Protein AF-A0A7U4DUP3-F1 (afdb_monomer_lite)

Structure (mmCIF, N/CA/C/O backbone):
data_AF-A0A7U4DUP3-F1
#
_entry.id   AF-A0A7U4DUP3-F1
#
loop_
_atom_site.group_PDB
_atom_site.id
_atom_site.type_symbol
_atom_site.label_atom_id
_atom_site.label_alt_id
_atom_site.label_comp_id
_atom_site.label_asym_id
_atom_site.label_entity_id
_atom_site.label_seq_id
_atom_site.pdbx_PDB_ins_code
_atom_site.Cartn_x
_atom_site.Cartn_y
_atom_site.Cartn_z
_atom_site.occupancy
_atom_site.B_iso_or_equiv
_atom_site.auth_seq_id
_atom_site.auth_comp_id
_atom_site.auth_asym_id
_atom_site.auth_atom_id
_atom_site.pdbx_PDB_model_num
ATOM 1 N N . MET A 1 1 ? -18.311 -4.491 26.779 1.00 57.72 1 MET A N 1
ATOM 2 C CA . MET A 1 1 ? -19.191 -4.139 25.646 1.00 57.72 1 MET A CA 1
ATOM 3 C C . MET A 1 1 ? -18.479 -4.620 24.394 1.00 57.72 1 MET A C 1
ATOM 5 O O . MET A 1 1 ? -17.312 -4.282 24.246 1.00 57.72 1 MET A O 1
ATOM 9 N N . GLU A 1 2 ? -19.098 -5.481 23.585 1.00 61.22 2 GLU A N 1
ATOM 10 C CA . GLU A 1 2 ? -18.486 -5.934 22.326 1.00 61.22 2 GLU A CA 1
ATOM 11 C C . GLU A 1 2 ? -18.521 -4.810 21.289 1.00 61.22 2 GLU A C 1
ATOM 13 O O . GLU A 1 2 ? -19.495 -4.057 21.224 1.00 61.22 2 GLU A O 1
ATOM 18 N N . LEU A 1 3 ? -17.460 -4.689 20.489 1.00 71.81 3 LEU A N 1
ATOM 19 C CA . LEU A 1 3 ? -17.416 -3.723 19.398 1.00 71.81 3 LEU A CA 1
ATOM 20 C C . LEU A 1 3 ? -18.363 -4.193 18.276 1.00 71.81 3 LEU A C 1
ATOM 22 O O . LEU A 1 3 ? -18.190 -5.298 17.760 1.00 71.81 3 LEU A O 1
ATOM 26 N N . PRO A 1 4 ? -19.359 -3.381 17.883 1.00 70.94 4 PRO A N 1
ATOM 27 C CA . PRO A 1 4 ? -20.499 -3.847 17.087 1.00 70.94 4 PRO A CA 1
ATOM 28 C C . PRO A 1 4 ? -20.186 -4.204 15.624 1.00 70.94 4 PRO A C 1
ATOM 30 O O . PRO A 1 4 ? -21.041 -4.779 14.956 1.00 70.94 4 PRO A O 1
ATOM 33 N N . PHE A 1 5 ? -18.987 -3.897 15.120 1.00 81.75 5 PHE A N 1
ATOM 34 C CA . PHE A 1 5 ? -18.648 -4.002 13.692 1.00 81.75 5 PHE A CA 1
ATOM 35 C C . PHE A 1 5 ? -17.422 -4.876 13.406 1.00 81.75 5 PHE A C 1
ATOM 37 O O . PHE A 1 5 ? -16.810 -4.758 12.346 1.00 81.75 5 PHE A O 1
ATOM 44 N N . LEU A 1 6 ? -17.038 -5.742 14.348 1.00 82.00 6 LEU A N 1
ATOM 45 C CA . LEU A 1 6 ? -15.942 -6.679 14.116 1.00 82.00 6 LEU A CA 1
ATOM 46 C C . LEU A 1 6 ? -16.339 -7.701 13.050 1.00 82.00 6 LEU A C 1
ATOM 48 O O . LEU A 1 6 ? -17.415 -8.299 13.115 1.00 82.00 6 LEU A O 1
ATOM 52 N N . TYR A 1 7 ? -15.445 -7.920 12.090 1.00 82.44 7 TYR A N 1
ATOM 53 C CA . TYR A 1 7 ? -15.555 -9.039 11.168 1.00 82.44 7 TYR A CA 1
ATOM 54 C C . TYR A 1 7 ? -15.470 -10.350 11.960 1.00 82.44 7 TYR A C 1
ATOM 56 O O . TYR A 1 7 ? -14.550 -10.540 12.752 1.00 82.44 7 TYR A O 1
ATOM 64 N N . LYS A 1 8 ? -16.463 -11.227 11.776 1.00 85.00 8 LYS A N 1
ATOM 65 C CA . LYS A 1 8 ? -16.600 -12.507 12.497 1.00 85.00 8 LYS A CA 1
ATOM 66 C C . LYS A 1 8 ? -16.316 -13.729 11.617 1.00 85.00 8 LYS A C 1
ATOM 68 O O . LYS A 1 8 ? -16.641 -14.839 12.019 1.00 85.00 8 LYS A O 1
ATOM 73 N N . GLY A 1 9 ? -15.822 -13.519 10.398 1.00 81.50 9 GLY A N 1
ATOM 74 C CA . GLY A 1 9 ? -15.479 -14.610 9.491 1.00 81.50 9 GLY A CA 1
ATOM 75 C C . GLY A 1 9 ? -14.076 -15.148 9.760 1.00 81.50 9 GLY A C 1
ATOM 76 O O . GLY A 1 9 ? -13.215 -14.423 10.253 1.00 81.50 9 GLY A O 1
ATOM 77 N N . ASP A 1 10 ? -13.850 -16.401 9.375 1.00 83.56 10 ASP A N 1
ATOM 78 C CA . ASP A 1 10 ? -12.552 -17.079 9.512 1.00 83.56 10 ASP A CA 1
ATOM 79 C C . ASP A 1 10 ? -11.683 -16.958 8.243 1.00 83.56 10 ASP A C 1
ATOM 81 O O . ASP A 1 10 ? -10.557 -17.450 8.192 1.00 83.56 10 ASP A O 1
ATOM 85 N N . GLU A 1 11 ? -12.207 -16.309 7.199 1.00 83.56 11 GLU A N 1
ATOM 86 C CA . GLU A 1 11 ? -11.531 -16.121 5.914 1.00 83.56 11 GLU A CA 1
ATOM 87 C C . GLU A 1 11 ? -10.889 -14.738 5.799 1.00 83.56 11 GLU A C 1
ATOM 89 O O . GLU A 1 11 ? -11.448 -13.732 6.248 1.00 83.56 11 GLU A O 1
ATOM 94 N N . ASN A 1 12 ? -9.748 -14.677 5.108 1.00 83.50 12 ASN A N 1
ATOM 95 C CA . ASN A 1 12 ? -9.104 -13.418 4.756 1.00 83.50 12 ASN A CA 1
ATOM 96 C C . ASN A 1 12 ? -9.980 -12.608 3.795 1.00 83.50 12 ASN A C 1
ATOM 98 O O . ASN A 1 12 ? -10.405 -13.098 2.747 1.00 83.50 12 ASN A O 1
ATOM 102 N N . VAL A 1 13 ? -10.173 -11.328 4.106 1.00 86.50 13 VAL A N 1
ATOM 103 C CA . VAL A 1 13 ? -10.834 -10.392 3.195 1.00 86.50 13 VAL A CA 1
ATOM 104 C C . VAL A 1 13 ? -9.871 -10.037 2.064 1.00 86.50 13 VAL A C 1
ATOM 106 O O . VAL A 1 13 ? -8.761 -9.564 2.301 1.00 86.50 13 VAL A O 1
ATOM 109 N N . SER A 1 14 ? -10.295 -10.264 0.822 1.00 88.38 14 SER A N 1
ATOM 110 C CA . SER A 1 14 ? -9.534 -9.865 -0.363 1.00 88.38 14 SER A CA 1
ATOM 111 C C . SER A 1 14 ? -9.989 -8.493 -0.846 1.00 88.38 14 SER A C 1
ATOM 113 O O . SER A 1 14 ? -11.164 -8.307 -1.152 1.00 88.38 14 SER A O 1
ATOM 115 N N . TRP A 1 15 ? -9.052 -7.553 -0.957 1.00 90.94 15 TRP A N 1
ATOM 116 C CA . TRP A 1 15 ? -9.296 -6.223 -1.516 1.00 90.94 15 TRP A CA 1
ATOM 117 C C . TRP A 1 15 ? -8.485 -5.988 -2.785 1.00 90.94 15 TRP A C 1
ATOM 119 O O . TRP A 1 15 ? -7.322 -6.377 -2.902 1.00 90.94 15 TRP A O 1
ATOM 129 N N . SER A 1 16 ? -9.098 -5.291 -3.732 1.00 92.31 16 SER A N 1
ATOM 130 C CA . SER A 1 16 ? -8.415 -4.710 -4.881 1.00 92.31 16 SER A CA 1
ATOM 131 C C . SER A 1 16 ? -7.522 -3.536 -4.460 1.00 92.31 16 SER A C 1
ATOM 133 O O . SER A 1 16 ? -7.750 -2.879 -3.445 1.00 92.31 16 SER A O 1
ATOM 135 N N . LEU A 1 17 ? -6.535 -3.188 -5.297 1.00 91.06 17 LEU A N 1
ATOM 136 C CA . LEU A 1 17 ? -5.687 -2.005 -5.069 1.00 91.06 17 LEU A CA 1
ATOM 137 C C . LEU A 1 17 ? -6.500 -0.703 -4.961 1.00 91.06 17 LEU A C 1
ATOM 139 O O . LEU A 1 17 ? -6.088 0.221 -4.262 1.00 91.06 17 LEU A O 1
ATOM 143 N N . LYS A 1 18 ? -7.653 -0.626 -5.641 1.00 94.50 18 LYS A N 1
ATOM 144 C CA . LYS A 1 18 ? -8.559 0.522 -5.545 1.00 94.50 18 LYS A CA 1
ATOM 145 C C . LYS A 1 18 ? -9.191 0.603 -4.157 1.00 94.50 18 LYS A C 1
ATOM 147 O O . LYS A 1 18 ? -9.165 1.670 -3.563 1.00 94.50 18 LYS A O 1
ATOM 152 N N . GLU A 1 19 ? -9.713 -0.504 -3.637 1.00 94.31 19 GLU A N 1
ATOM 153 C CA . GLU A 1 19 ? -10.326 -0.547 -2.301 1.00 94.31 19 GLU A CA 1
ATOM 154 C C . GLU A 1 19 ? -9.306 -0.232 -1.205 1.00 94.31 19 GLU A C 1
ATOM 156 O O . GLU A 1 19 ? -9.596 0.567 -0.319 1.00 94.31 19 GLU A O 1
ATOM 161 N N . VAL A 1 20 ? -8.081 -0.760 -1.318 1.00 93.62 20 VAL A N 1
ATOM 162 C CA . VAL A 1 20 ? -6.979 -0.395 -0.412 1.00 93.62 20 VAL A CA 1
ATOM 163 C C . VAL A 1 20 ? -6.690 1.108 -0.487 1.00 93.62 20 VAL A C 1
ATOM 165 O O . VAL A 1 20 ? -6.565 1.765 0.544 1.00 93.62 20 VAL A O 1
ATOM 168 N N . SER A 1 21 ? -6.620 1.682 -1.694 1.00 94.75 21 SER A N 1
ATOM 169 C CA . SER A 1 21 ? -6.407 3.126 -1.857 1.00 94.75 21 SER A CA 1
ATOM 170 C C . SER A 1 21 ? -7.549 3.961 -1.277 1.00 94.75 21 SER A C 1
ATOM 172 O O . SER A 1 21 ? -7.283 5.012 -0.696 1.00 94.75 21 SER A O 1
ATOM 174 N N . ASP A 1 22 ? -8.796 3.535 -1.460 1.00 96.69 22 ASP A N 1
ATOM 175 C CA . ASP A 1 22 ? -9.973 4.253 -0.974 1.00 96.69 22 ASP A CA 1
ATOM 176 C C . ASP A 1 22 ? -10.061 4.194 0.558 1.00 96.69 22 ASP A C 1
ATOM 178 O O . ASP A 1 22 ? -10.400 5.199 1.186 1.00 96.69 22 ASP A O 1
ATOM 182 N N . LEU A 1 23 ? -9.665 3.072 1.173 1.00 94.94 23 LEU A N 1
ATOM 183 C CA . LEU A 1 23 ? -9.528 2.962 2.625 1.00 94.94 23 LEU A CA 1
ATOM 184 C C . LEU A 1 23 ? -8.494 3.954 3.166 1.00 94.94 23 LEU A C 1
ATOM 186 O O . LEU A 1 23 ? -8.811 4.717 4.075 1.00 94.94 23 LEU A O 1
ATOM 190 N N . VAL A 1 24 ? -7.278 3.972 2.606 1.00 95.25 24 VAL A N 1
ATOM 191 C CA . VAL A 1 24 ? -6.213 4.882 3.068 1.00 95.25 24 VAL A CA 1
ATOM 192 C C . VAL A 1 24 ? -6.672 6.336 2.972 1.00 95.25 24 VAL A C 1
ATOM 194 O O . VAL A 1 24 ? -6.569 7.067 3.950 1.00 95.25 24 VAL A O 1
ATOM 197 N N . LYS A 1 25 ? -7.277 6.733 1.845 1.00 96.56 25 LYS A N 1
ATOM 198 C CA . LYS A 1 25 ? -7.839 8.084 1.679 1.00 96.56 25 LYS A CA 1
ATOM 199 C C . LYS A 1 25 ? -8.921 8.397 2.704 1.00 96.56 25 LYS A C 1
ATOM 201 O O . LYS A 1 25 ? -8.984 9.519 3.191 1.00 96.56 25 LYS A O 1
ATOM 206 N N . THR A 1 26 ? -9.777 7.426 3.017 1.00 96.69 26 THR A N 1
ATOM 207 C CA . THR A 1 26 ? -10.831 7.600 4.023 1.00 96.69 26 THR A CA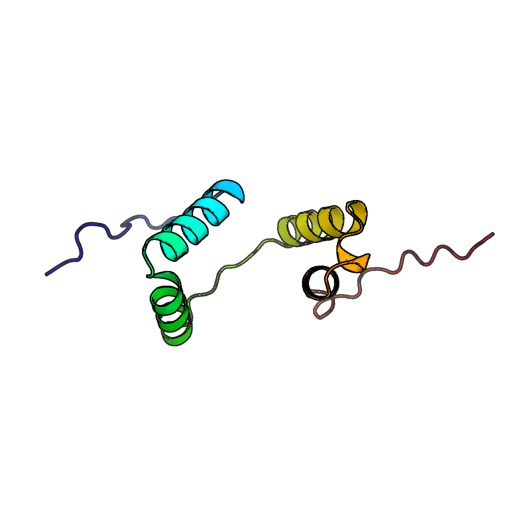 1
ATOM 208 C C . THR A 1 26 ? -10.222 7.872 5.399 1.00 96.69 26 THR A C 1
ATOM 210 O O . THR A 1 26 ? -10.647 8.809 6.067 1.00 96.69 26 THR A O 1
ATOM 213 N N . LEU A 1 27 ? -9.185 7.120 5.784 1.00 96.62 27 LEU A N 1
ATOM 214 C CA . LEU A 1 27 ? -8.466 7.309 7.050 1.00 96.62 27 LEU A CA 1
ATOM 215 C C . LEU A 1 27 ? -7.696 8.637 7.105 1.00 96.62 27 LEU A C 1
ATOM 217 O O . LEU A 1 27 ? -7.633 9.274 8.155 1.00 96.62 27 LEU A O 1
ATOM 221 N N . GLU A 1 28 ? -7.113 9.072 5.987 1.00 96.38 28 GLU A N 1
ATOM 222 C CA . GLU A 1 28 ? -6.487 10.396 5.881 1.00 96.38 28 GLU A CA 1
ATOM 223 C C . GLU A 1 28 ? -7.520 11.511 6.068 1.00 96.38 28 GLU A C 1
ATOM 225 O O . GLU A 1 28 ? -7.291 12.452 6.825 1.00 96.38 28 GLU A O 1
ATOM 230 N N . GLN A 1 29 ? -8.673 11.399 5.403 1.00 96.56 29 GLN A N 1
ATOM 231 C CA . GLN A 1 29 ? -9.743 12.398 5.451 1.00 96.56 29 GLN A CA 1
ATOM 232 C C . GLN A 1 29 ? -10.434 12.475 6.813 1.00 96.56 29 GLN A C 1
ATOM 234 O O . GLN A 1 29 ? -10.885 13.555 7.194 1.00 96.56 29 GLN A O 1
ATOM 239 N N . SER A 1 30 ? -10.520 11.362 7.546 1.00 96.44 30 SER A N 1
ATOM 240 C CA . SER A 1 30 ? -11.064 11.346 8.906 1.00 96.44 30 SER A CA 1
ATOM 241 C C . SER A 1 30 ? -10.055 11.800 9.966 1.00 96.44 30 SER A C 1
ATOM 243 O O . SER A 1 30 ? -10.452 12.098 11.089 1.00 96.44 30 SER A O 1
ATOM 245 N N . GLY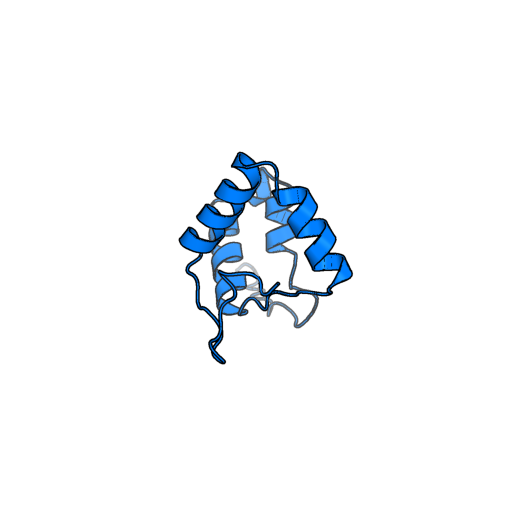 A 1 31 ? -8.766 11.903 9.614 1.00 96.12 31 GLY A N 1
ATOM 246 C CA . GLY A 1 31 ? -7.687 12.240 10.546 1.00 96.12 31 GLY A CA 1
ATOM 247 C C . GLY A 1 31 ? -7.228 11.066 11.418 1.00 96.12 31 GLY A C 1
ATOM 248 O O . GLY A 1 31 ? -6.445 11.273 12.343 1.00 96.12 31 GLY A O 1
ATOM 249 N N . ASP A 1 32 ? -7.674 9.843 11.122 1.00 96.25 32 ASP A N 1
ATOM 250 C CA . ASP A 1 32 ? -7.390 8.648 11.928 1.00 96.25 32 ASP A CA 1
ATOM 251 C C . ASP A 1 32 ? -6.170 7.854 11.442 1.00 96.25 32 ASP A C 1
ATOM 253 O O . ASP A 1 32 ? -5.731 6.929 12.131 1.00 96.25 32 ASP A O 1
ATOM 257 N N . LEU A 1 33 ? -5.608 8.188 10.270 1.00 95.69 33 LEU A N 1
ATOM 258 C CA . LEU A 1 33 ? -4.521 7.413 9.658 1.00 95.69 33 LEU A CA 1
ATOM 259 C C . LEU A 1 33 ? -3.353 7.172 10.629 1.00 95.69 33 LEU A C 1
ATOM 261 O O . LEU A 1 33 ? -2.928 6.032 10.798 1.00 95.69 33 LEU A O 1
ATOM 265 N N . GLU A 1 34 ? -2.863 8.217 11.297 1.00 95.56 34 GLU A N 1
ATOM 266 C CA . GLU A 1 34 ? -1.701 8.110 12.191 1.00 95.56 34 GLU A CA 1
ATOM 267 C C . GLU A 1 34 ? -1.975 7.202 13.401 1.00 95.56 34 GLU A C 1
ATOM 269 O O . GLU A 1 34 ? -1.132 6.390 13.797 1.00 95.56 34 GLU A O 1
ATOM 274 N N . GLY A 1 35 ? -3.187 7.287 13.959 1.00 95.00 35 GLY A N 1
ATOM 275 C CA . GLY A 1 35 ? -3.619 6.433 15.064 1.00 95.00 35 GLY A CA 1
ATOM 276 C C . GLY A 1 35 ? -3.691 4.964 14.650 1.00 95.00 35 GLY A C 1
ATOM 277 O O . GLY A 1 35 ? -3.212 4.091 15.377 1.00 95.00 35 GLY A O 1
ATOM 278 N N . VAL A 1 36 ? -4.213 4.690 13.450 1.00 94.56 36 VAL A N 1
ATOM 279 C CA . VAL A 1 36 ? -4.266 3.334 12.886 1.00 94.56 36 VAL A CA 1
ATOM 280 C C . VAL A 1 36 ? -2.861 2.781 12.640 1.00 94.56 36 VAL A C 1
ATOM 282 O O . VAL A 1 36 ? -2.582 1.643 13.020 1.00 94.56 36 VAL A O 1
ATOM 285 N N . LEU A 1 37 ? -1.953 3.571 12.058 1.00 93.75 37 LEU A N 1
ATOM 286 C CA . LEU A 1 37 ? -0.572 3.146 11.798 1.00 93.75 37 LEU A CA 1
ATOM 287 C C . LEU A 1 37 ? 0.185 2.836 13.098 1.00 93.75 37 LEU A C 1
ATOM 289 O O . LEU A 1 37 ? 0.834 1.788 13.197 1.00 93.75 37 LEU A O 1
ATOM 293 N N . THR A 1 38 ? 0.034 3.684 14.118 1.00 94.94 38 THR A N 1
ATOM 294 C CA . THR A 1 38 ? 0.635 3.471 15.444 1.00 94.94 38 THR A CA 1
ATOM 295 C C . THR A 1 38 ? 0.110 2.186 16.084 1.00 94.94 38 THR A C 1
ATOM 297 O O . THR A 1 38 ? 0.893 1.288 16.405 1.00 94.94 38 THR A O 1
ATOM 300 N N . ALA A 1 39 ? -1.217 2.035 16.170 1.00 93.62 39 ALA A N 1
ATOM 301 C CA . ALA A 1 39 ? -1.847 0.857 16.762 1.00 93.62 39 ALA A CA 1
ATOM 302 C C . ALA A 1 39 ? -1.485 -0.438 16.013 1.00 93.62 39 ALA A C 1
ATOM 304 O O . ALA A 1 39 ? -1.252 -1.474 16.638 1.00 93.62 39 ALA A O 1
ATOM 305 N N . SER A 1 40 ? -1.387 -0.385 14.679 1.00 93.00 40 SER A N 1
ATOM 306 C CA . SER A 1 40 ? -0.998 -1.541 13.863 1.00 93.00 40 SER A CA 1
ATOM 307 C C . SER A 1 40 ? 0.432 -2.008 14.151 1.00 93.00 40 SER A C 1
ATOM 309 O O . SER A 1 40 ? 0.686 -3.212 14.199 1.00 93.00 40 SER A O 1
ATOM 311 N N . THR A 1 41 ? 1.349 -1.075 14.425 1.00 91.50 41 THR A N 1
ATOM 312 C CA . THR A 1 41 ? 2.748 -1.380 14.757 1.00 91.50 41 THR A CA 1
ATOM 313 C C . THR A 1 41 ? 2.858 -2.019 16.138 1.00 91.50 41 THR A C 1
ATOM 315 O O . THR A 1 41 ? 3.529 -3.042 16.296 1.00 91.50 41 THR A O 1
ATOM 318 N N . GLU A 1 42 ? 2.159 -1.465 17.131 1.00 93.75 42 GLU A N 1
ATOM 319 C CA . GLU A 1 42 ? 2.114 -2.005 18.496 1.00 93.75 42 GLU A CA 1
ATOM 320 C C . GLU A 1 42 ? 1.537 -3.426 18.528 1.00 93.75 42 GLU A C 1
ATOM 322 O O . GLU A 1 42 ? 2.066 -4.307 19.210 1.00 93.75 42 GLU A O 1
ATOM 327 N N . GLN A 1 43 ? 0.497 -3.671 17.729 1.00 93.06 43 GLN A N 1
ATOM 328 C CA . GLN A 1 43 ? -0.160 -4.974 17.609 1.00 93.06 43 GLN A CA 1
ATOM 329 C C . GLN A 1 43 ? 0.527 -5.918 16.613 1.00 93.06 43 GLN A C 1
ATOM 331 O O . GLN A 1 43 ? 0.097 -7.061 16.460 1.00 93.06 43 GLN A O 1
ATOM 336 N N . ARG A 1 44 ? 1.610 -5.475 15.955 1.00 92.62 44 ARG A N 1
ATOM 337 C CA . ARG A 1 44 ? 2.359 -6.233 14.935 1.00 92.62 44 ARG A CA 1
ATOM 338 C C . ARG A 1 44 ? 1.473 -6.757 13.800 1.00 92.62 44 ARG A C 1
ATOM 340 O O . ARG A 1 44 ? 1.699 -7.848 13.276 1.00 92.62 44 ARG A O 1
ATOM 347 N N . ILE A 1 45 ? 0.473 -5.973 13.414 1.00 89.94 45 ILE A N 1
ATOM 348 C CA . ILE A 1 45 ? -0.373 -6.271 12.261 1.00 89.94 45 ILE A CA 1
ATOM 349 C C . ILE A 1 45 ? 0.479 -6.080 11.006 1.00 89.94 45 ILE A C 1
ATOM 351 O O . ILE A 1 45 ? 1.068 -5.022 10.791 1.00 89.94 45 ILE A O 1
ATOM 355 N N . THR A 1 46 ? 0.559 -7.117 10.175 1.00 87.06 46 THR A N 1
ATOM 356 C CA . THR A 1 46 ? 1.300 -7.089 8.909 1.00 87.06 46 THR A CA 1
ATOM 357 C C . THR A 1 46 ? 0.381 -7.487 7.764 1.00 87.06 46 THR A C 1
ATOM 359 O O . THR A 1 46 ? -0.539 -8.282 7.944 1.00 87.06 46 THR A O 1
ATOM 362 N N . ILE A 1 47 ? 0.617 -6.903 6.590 1.00 86.56 47 ILE A N 1
ATOM 363 C CA . ILE A 1 47 ? -0.096 -7.243 5.359 1.00 86.56 47 ILE A CA 1
ATOM 364 C C . ILE A 1 47 ? 0.881 -7.990 4.461 1.00 86.56 47 ILE A C 1
ATOM 366 O O . ILE A 1 47 ? 1.929 -7.456 4.090 1.00 86.56 47 ILE A O 1
ATOM 370 N N . GLU A 1 48 ? 0.533 -9.218 4.095 1.00 86.62 48 GLU A N 1
ATOM 371 C CA . GLU A 1 48 ? 1.284 -9.975 3.103 1.00 86.62 48 GLU A CA 1
ATOM 372 C C . GLU A 1 48 ? 0.863 -9.536 1.700 1.00 86.62 48 GLU A C 1
ATOM 374 O O . GLU A 1 48 ? -0.294 -9.665 1.303 1.00 86.62 48 GLU A O 1
ATOM 379 N N . ILE A 1 49 ? 1.815 -8.999 0.938 1.00 86.25 49 ILE A N 1
ATOM 380 C CA . ILE A 1 49 ? 1.592 -8.606 -0.454 1.00 86.25 49 ILE A CA 1
ATOM 381 C C . ILE A 1 49 ? 2.194 -9.688 -1.358 1.00 86.25 49 ILE A C 1
ATOM 383 O O . ILE A 1 49 ? 3.408 -9.913 -1.290 1.00 86.25 49 ILE A O 1
ATOM 387 N N . PRO A 1 50 ? 1.399 -10.330 -2.236 1.00 88.62 50 PRO A N 1
ATOM 388 C CA . PRO A 1 50 ? 1.913 -11.325 -3.169 1.00 88.62 50 PRO A CA 1
ATOM 389 C C . PRO A 1 50 ? 3.024 -10.762 -4.076 1.00 88.62 50 PRO A C 1
ATOM 391 O O . PRO A 1 50 ? 2.930 -9.606 -4.517 1.00 88.62 50 PRO A O 1
ATOM 394 N N . PRO A 1 51 ? 4.063 -11.552 -4.414 1.00 88.94 51 PRO A N 1
ATOM 395 C CA . PRO A 1 51 ? 5.143 -11.116 -5.302 1.00 88.94 51 PRO A CA 1
ATOM 396 C C . PRO A 1 51 ? 4.659 -10.588 -6.659 1.00 88.94 51 PRO A C 1
ATOM 398 O O . PRO A 1 51 ? 5.253 -9.660 -7.212 1.00 88.94 51 PRO A O 1
ATOM 401 N N . GLU A 1 52 ? 3.574 -11.142 -7.196 1.00 90.50 52 GLU A N 1
ATOM 402 C CA . GLU A 1 52 ? 2.958 -10.733 -8.461 1.00 90.50 52 GLU A CA 1
ATOM 403 C C . GLU A 1 52 ? 2.484 -9.278 -8.396 1.00 90.50 52 GLU A C 1
ATOM 405 O O . GLU A 1 52 ? 2.748 -8.496 -9.313 1.00 90.50 52 GLU A O 1
ATOM 410 N N . THR A 1 53 ? 1.862 -8.888 -7.281 1.00 90.94 53 THR A N 1
ATOM 411 C CA . THR A 1 53 ? 1.401 -7.516 -7.031 1.00 90.94 53 THR A CA 1
ATOM 412 C C . THR A 1 53 ? 2.580 -6.554 -6.916 1.00 90.94 53 THR A C 1
ATOM 414 O O . THR A 1 53 ? 2.570 -5.483 -7.527 1.00 90.94 53 THR A O 1
ATOM 417 N N . VAL A 1 54 ? 3.640 -6.950 -6.202 1.00 89.94 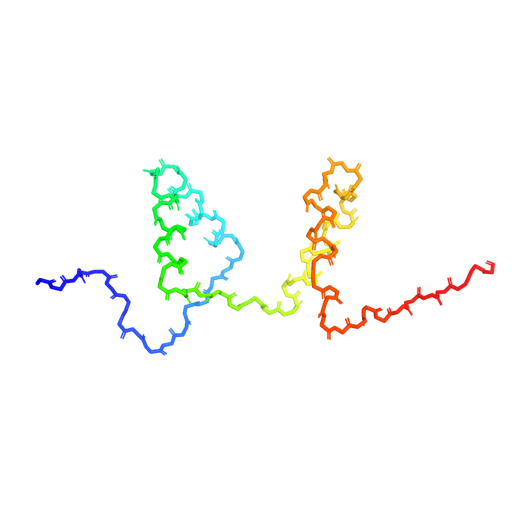54 VAL A N 1
ATOM 418 C CA . VAL A 1 54 ? 4.876 -6.154 -6.110 1.00 89.94 54 VAL A CA 1
ATOM 419 C C . VAL A 1 54 ? 5.475 -5.936 -7.503 1.00 89.94 54 VAL A C 1
ATOM 421 O O . VAL A 1 54 ? 5.767 -4.804 -7.891 1.00 89.94 54 VAL A O 1
ATOM 424 N N . ASN A 1 55 ? 5.609 -7.000 -8.296 1.00 91.12 55 ASN A N 1
ATOM 425 C CA . ASN A 1 55 ? 6.170 -6.929 -9.646 1.00 91.12 55 ASN A CA 1
ATOM 426 C C . ASN A 1 55 ? 5.315 -6.084 -10.597 1.00 91.12 55 ASN A C 1
ATOM 428 O O . ASN A 1 55 ? 5.868 -5.335 -11.411 1.00 91.12 55 ASN A O 1
ATOM 432 N N . PHE A 1 56 ? 3.988 -6.154 -10.475 1.00 93.38 56 PHE A N 1
ATOM 433 C CA . PHE A 1 56 ? 3.066 -5.301 -11.218 1.00 93.38 56 PHE A CA 1
ATOM 434 C C . PHE A 1 56 ? 3.329 -3.813 -10.935 1.00 93.38 56 PHE A C 1
ATOM 436 O O . PHE A 1 56 ? 3.559 -3.044 -11.875 1.00 93.38 56 PHE A O 1
ATOM 443 N N . ILE A 1 57 ? 3.388 -3.417 -9.656 1.00 92.69 57 ILE A N 1
ATOM 444 C CA . ILE A 1 57 ? 3.626 -2.023 -9.239 1.00 92.69 57 ILE A CA 1
ATOM 445 C C . ILE A 1 57 ? 4.982 -1.530 -9.750 1.00 92.69 57 ILE A C 1
ATOM 447 O O . ILE A 1 57 ? 5.068 -0.477 -10.386 1.00 92.69 57 ILE A O 1
ATOM 451 N N . LYS A 1 58 ? 6.045 -2.312 -9.543 1.00 91.81 58 LYS A N 1
ATOM 452 C CA . LYS A 1 58 ? 7.394 -1.954 -10.004 1.00 91.81 58 LYS A CA 1
ATOM 453 C C . LYS A 1 58 ? 7.461 -1.761 -11.511 1.00 91.81 58 LYS A C 1
ATOM 455 O O . LYS A 1 58 ? 8.016 -0.770 -11.986 1.00 91.81 58 LYS A O 1
ATOM 460 N N . THR A 1 59 ? 6.875 -2.690 -12.265 1.00 93.44 59 THR A N 1
ATOM 461 C CA . THR A 1 59 ? 6.842 -2.629 -13.731 1.00 93.44 59 THR A CA 1
ATOM 462 C C . THR A 1 59 ? 6.104 -1.382 -14.199 1.00 93.44 59 THR A C 1
ATOM 464 O O . THR A 1 59 ? 6.572 -0.693 -15.109 1.00 93.44 59 THR A O 1
ATOM 467 N N . HIS A 1 60 ? 4.980 -1.054 -13.559 1.00 93.94 60 HIS A N 1
ATOM 468 C CA . HIS A 1 60 ? 4.225 0.156 -13.855 1.00 93.94 60 HIS A CA 1
ATOM 469 C C . HIS A 1 60 ? 5.058 1.425 -13.601 1.00 93.94 60 HIS A C 1
ATOM 471 O O . HIS A 1 60 ? 5.212 2.245 -14.508 1.00 93.94 60 HIS A O 1
ATOM 477 N N . LEU A 1 61 ? 5.670 1.558 -12.417 1.00 92.19 61 LEU A N 1
ATOM 478 C CA . LEU A 1 61 ? 6.511 2.709 -12.058 1.00 92.19 61 LEU A CA 1
ATOM 479 C C . LEU A 1 61 ? 7.728 2.860 -12.982 1.00 92.19 61 LEU A C 1
ATOM 481 O O . LEU A 1 61 ? 8.090 3.977 -13.371 1.00 92.19 61 LEU A O 1
ATOM 485 N N . PHE A 1 62 ? 8.348 1.744 -13.370 1.00 91.94 62 PHE A N 1
ATOM 486 C CA . PHE A 1 62 ? 9.465 1.746 -14.308 1.00 91.94 62 PHE A CA 1
ATOM 487 C C . PHE A 1 62 ? 9.035 2.241 -15.694 1.00 91.94 62 PHE A C 1
ATOM 489 O O . PHE A 1 62 ? 9.640 3.176 -16.225 1.00 91.94 62 PHE A O 1
ATOM 496 N N . ARG A 1 63 ? 7.950 1.682 -16.250 1.00 94.31 63 ARG A N 1
ATOM 497 C CA . ARG A 1 63 ? 7.398 2.074 -17.562 1.00 94.31 63 ARG A CA 1
ATOM 498 C C . ARG A 1 63 ? 6.950 3.533 -17.591 1.00 94.31 63 ARG A C 1
ATOM 500 O O . ARG A 1 63 ? 7.207 4.230 -18.568 1.00 94.31 63 ARG A O 1
ATOM 507 N N . ALA A 1 64 ? 6.368 4.023 -16.498 1.00 94.44 64 ALA A N 1
ATOM 508 C CA . ALA A 1 64 ? 5.984 5.424 -16.335 1.00 94.44 64 ALA A CA 1
ATOM 509 C C . ALA A 1 64 ? 7.183 6.378 -16.138 1.00 94.44 64 ALA A C 1
ATOM 511 O O . ALA A 1 64 ? 6.986 7.589 -15.978 1.00 94.44 64 ALA A O 1
ATOM 512 N N . LYS A 1 65 ? 8.421 5.853 -16.117 1.00 93.00 65 LYS A N 1
ATOM 513 C CA . LYS A 1 65 ? 9.665 6.583 -15.818 1.00 93.00 65 LYS A CA 1
ATOM 514 C C . LYS A 1 65 ? 9.595 7.342 -14.484 1.00 93.00 65 LYS A C 1
ATOM 516 O O . LYS A 1 65 ? 10.229 8.384 -14.335 1.00 93.00 65 LYS A O 1
ATOM 521 N N . ALA A 1 66 ? 8.812 6.847 -13.521 1.00 89.94 66 ALA A N 1
ATOM 522 C CA . ALA A 1 66 ? 8.584 7.520 -12.241 1.00 89.94 66 ALA A CA 1
ATOM 523 C C . ALA A 1 66 ? 9.870 7.614 -11.404 1.00 89.94 66 ALA A C 1
ATOM 525 O O . ALA A 1 66 ? 10.132 8.644 -10.796 1.00 89.94 66 ALA A O 1
ATOM 526 N N . HIS A 1 67 ? 10.730 6.598 -11.489 1.00 87.31 67 HIS A N 1
ATOM 527 C CA . HIS A 1 67 ? 12.054 6.569 -10.856 1.00 87.31 67 HIS A CA 1
ATOM 528 C C . HIS A 1 67 ? 12.998 7.697 -11.282 1.00 87.31 67 HIS A C 1
ATOM 530 O O . HIS A 1 67 ? 13.987 7.942 -10.609 1.00 87.31 67 HIS A O 1
ATOM 536 N N . LYS A 1 68 ? 12.733 8.375 -12.406 1.00 89.19 68 LYS A N 1
ATOM 537 C CA . LYS A 1 68 ? 13.549 9.516 -12.847 1.00 89.19 68 LYS A CA 1
ATOM 538 C C . LYS A 1 68 ? 13.168 10.826 -12.159 1.00 89.19 68 LYS A C 1
ATOM 540 O O . LYS A 1 68 ? 13.866 11.815 -12.336 1.00 89.19 68 LYS A O 1
ATOM 545 N N . ARG A 1 69 ? 12.021 10.857 -11.474 1.00 91.25 69 ARG A N 1
ATOM 546 C CA . ARG A 1 69 ? 11.410 12.078 -10.930 1.00 91.25 69 ARG A CA 1
ATOM 547 C C . ARG A 1 69 ? 10.962 11.963 -9.470 1.00 91.25 69 ARG A C 1
ATOM 549 O O . ARG A 1 69 ? 10.446 12.934 -8.941 1.00 91.25 69 ARG A O 1
ATOM 556 N N . SER A 1 70 ? 11.101 10.793 -8.850 1.00 91.75 70 SER A N 1
ATOM 557 C CA . SER A 1 70 ? 10.742 10.548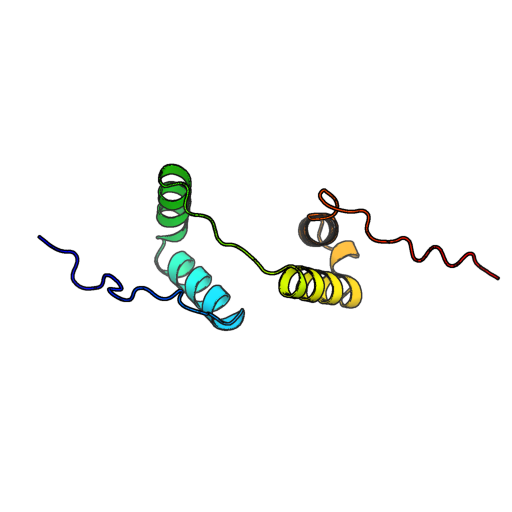 -7.451 1.00 91.75 70 SER A CA 1
ATOM 558 C C . SER A 1 70 ? 11.686 9.502 -6.868 1.00 91.75 70 SER A C 1
ATOM 560 O O . SER A 1 70 ? 11.772 8.376 -7.373 1.00 91.75 70 SER A O 1
ATOM 562 N N . GLU A 1 71 ? 12.384 9.895 -5.805 1.00 89.31 71 GLU A N 1
ATOM 563 C CA . GLU A 1 71 ? 13.261 9.019 -5.025 1.00 89.31 71 GLU A CA 1
ATOM 564 C C . GLU A 1 71 ? 12.454 7.908 -4.346 1.00 89.31 71 GLU A C 1
ATOM 566 O O . GLU A 1 71 ? 12.900 6.766 -4.271 1.00 89.31 71 GLU A O 1
ATOM 571 N N . GLU A 1 72 ? 11.214 8.193 -3.947 1.00 88.88 72 GLU A N 1
ATOM 572 C CA . GLU A 1 72 ? 10.285 7.215 -3.382 1.00 88.88 72 GLU A CA 1
ATOM 573 C C . GLU A 1 72 ? 9.932 6.142 -4.417 1.00 88.88 72 GLU A C 1
ATOM 575 O O . GLU A 1 72 ? 9.993 4.947 -4.131 1.00 88.88 72 GLU A O 1
ATOM 580 N N . ALA A 1 73 ? 9.627 6.542 -5.657 1.00 85.94 73 ALA A N 1
ATOM 581 C CA . ALA A 1 73 ? 9.369 5.599 -6.741 1.00 85.94 73 ALA A CA 1
ATOM 582 C C . ALA A 1 73 ? 10.614 4.765 -7.077 1.00 85.94 73 ALA A C 1
ATOM 584 O O . ALA A 1 73 ? 10.497 3.571 -7.365 1.00 85.94 73 ALA A O 1
ATOM 585 N N . HIS A 1 74 ? 11.805 5.366 -7.025 1.00 88.19 74 HIS A N 1
ATOM 586 C CA . HIS A 1 74 ? 13.064 4.639 -7.176 1.00 88.19 74 HIS A CA 1
ATOM 587 C C . HIS A 1 74 ? 13.259 3.616 -6.041 1.00 88.19 74 HIS A C 1
ATOM 589 O O . HIS A 1 74 ? 13.533 2.443 -6.309 1.00 88.19 74 HIS A O 1
ATOM 595 N N . ALA A 1 75 ? 13.016 4.018 -4.792 1.00 87.38 75 ALA A N 1
ATOM 596 C CA . ALA A 1 75 ? 13.094 3.155 -3.620 1.00 87.38 75 ALA A CA 1
ATOM 597 C C . ALA A 1 75 ? 12.091 1.994 -3.679 1.00 87.38 75 ALA A C 1
ATOM 599 O O . ALA A 1 75 ? 12.466 0.873 -3.355 1.00 87.38 75 ALA A O 1
ATOM 600 N N . VAL A 1 76 ? 10.858 2.213 -4.148 1.00 86.00 76 VAL A N 1
ATOM 601 C CA . VAL A 1 76 ? 9.849 1.150 -4.332 1.00 86.00 76 VAL A CA 1
ATOM 602 C C . VAL A 1 76 ? 10.265 0.150 -5.414 1.00 86.00 76 VAL A C 1
ATOM 604 O O . VAL A 1 76 ? 10.076 -1.056 -5.262 1.00 86.00 76 VAL A O 1
ATOM 607 N N . ILE A 1 77 ? 10.863 0.612 -6.514 1.00 85.56 77 ILE A N 1
ATOM 608 C CA . ILE A 1 77 ? 11.394 -0.297 -7.543 1.00 85.56 77 ILE A CA 1
ATOM 609 C C . ILE A 1 77 ? 12.553 -1.130 -6.979 1.00 85.56 77 ILE A C 1
ATOM 611 O O . ILE A 1 77 ? 12.631 -2.340 -7.230 1.00 85.56 77 ILE A O 1
ATOM 615 N N . ALA A 1 78 ? 13.421 -0.501 -6.188 1.00 83.69 78 ALA A N 1
ATOM 616 C CA . ALA A 1 78 ? 14.560 -1.150 -5.555 1.00 83.69 78 ALA A CA 1
ATOM 617 C C . ALA A 1 78 ? 14.166 -2.061 -4.375 1.00 83.69 78 ALA A C 1
ATOM 619 O O . ALA A 1 78 ? 14.817 -3.078 -4.146 1.00 83.69 78 ALA A O 1
ATOM 620 N N . SER A 1 79 ? 13.098 -1.764 -3.633 1.00 72.88 79 SER A N 1
ATOM 621 C CA . SER A 1 79 ? 12.684 -2.534 -2.457 1.00 72.88 79 SER A CA 1
ATOM 622 C C . SER A 1 79 ? 12.106 -3.885 -2.890 1.00 72.88 79 SER A C 1
ATOM 624 O O . SER A 1 79 ? 11.295 -3.949 -3.797 1.00 72.88 79 SER A O 1
ATOM 626 N N . ALA A 1 80 ? 12.558 -4.993 -2.293 1.00 53.50 80 ALA A N 1
ATOM 627 C CA . ALA A 1 80 ? 12.326 -6.405 -2.680 1.00 53.50 80 ALA A CA 1
ATOM 628 C C . ALA A 1 80 ? 13.426 -7.115 -3.505 1.00 53.50 80 ALA A C 1
ATOM 630 O O . ALA A 1 80 ? 13.289 -8.302 -3.787 1.00 53.50 80 ALA A O 1
ATOM 631 N N . THR A 1 81 ? 14.580 -6.492 -3.781 1.00 51.56 81 THR A N 1
ATOM 632 C CA . THR A 1 81 ? 15.802 -7.251 -4.162 1.00 51.56 81 THR A CA 1
ATOM 633 C C . THR A 1 81 ? 16.478 -7.965 -2.9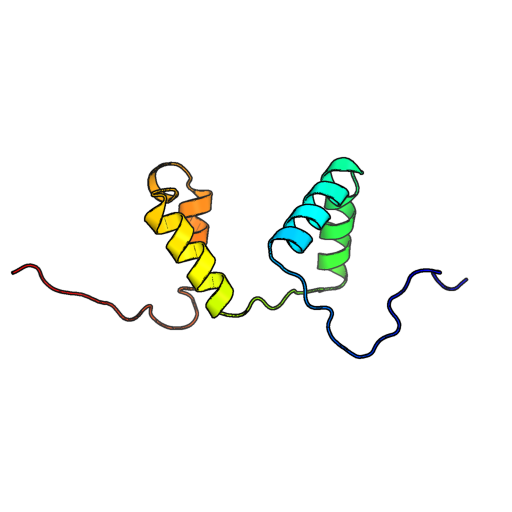84 1.00 51.56 81 THR A C 1
ATOM 635 O O . THR A 1 81 ? 17.399 -8.749 -3.198 1.00 51.56 81 THR A O 1
ATOM 638 N N . ARG A 1 82 ? 16.025 -7.762 -1.737 1.00 45.03 82 ARG A N 1
ATOM 639 C CA . ARG A 1 82 ? 16.619 -8.369 -0.524 1.00 45.03 82 ARG A CA 1
ATOM 640 C C . ARG A 1 82 ? 16.227 -9.836 -0.249 1.00 45.03 82 ARG A C 1
ATOM 642 O O . ARG A 1 82 ? 16.466 -10.311 0.852 1.00 45.03 82 ARG A O 1
ATOM 649 N N . GLY A 1 83 ? 15.671 -10.565 -1.223 1.00 42.25 83 GLY A N 1
ATOM 650 C CA . GLY A 1 83 ? 15.228 -11.958 -1.022 1.00 42.25 83 GLY A CA 1
ATOM 651 C C . GLY A 1 83 ? 15.721 -12.981 -2.047 1.00 42.25 83 GLY A C 1
ATOM 652 O O . GLY A 1 83 ? 16.057 -14.097 -1.675 1.00 42.25 83 GLY A O 1
ATOM 653 N N . LYS A 1 84 ? 15.815 -12.625 -3.328 1.00 42.34 84 LYS A N 1
ATOM 654 C CA . LYS A 1 84 ? 16.385 -13.444 -4.409 1.00 42.34 84 LYS A CA 1
ATOM 655 C C . LYS A 1 84 ? 16.817 -12.468 -5.495 1.00 42.34 84 LYS A C 1
ATOM 657 O O . LYS A 1 84 ? 16.081 -11.531 -5.791 1.00 42.34 84 LYS A O 1
ATOM 662 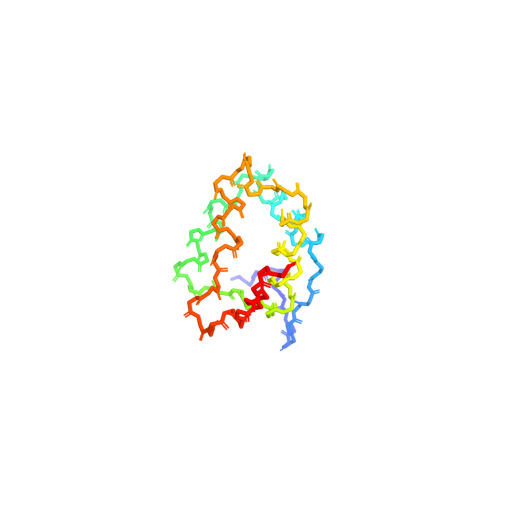N N . ARG A 1 85 ? 18.021 -12.661 -6.041 1.00 37.59 85 ARG A N 1
ATOM 663 C CA . ARG A 1 85 ? 18.552 -11.880 -7.167 1.00 37.59 85 ARG A CA 1
ATOM 664 C C . ARG A 1 85 ? 17.435 -11.698 -8.197 1.00 37.59 85 ARG A C 1
ATOM 666 O O . ARG A 1 85 ? 16.907 -12.698 -8.681 1.00 37.59 85 ARG A O 1
ATOM 673 N N . CYS A 1 86 ? 17.095 -10.454 -8.541 1.00 44.66 86 CYS A N 1
ATOM 674 C CA . CYS A 1 86 ? 16.493 -10.199 -9.842 1.00 44.66 86 CYS A CA 1
ATOM 675 C C . CYS A 1 86 ? 17.445 -10.847 -10.848 1.00 44.66 86 CYS A C 1
ATOM 677 O O . CYS A 1 86 ? 18.610 -10.451 -10.913 1.00 44.66 86 CYS A O 1
ATOM 679 N N . GLY A 1 87 ? 17.000 -11.917 -11.511 1.00 39.81 87 GLY A N 1
ATOM 680 C CA . GLY A 1 87 ? 17.780 -12.579 -12.543 1.00 39.81 87 GLY A CA 1
ATOM 681 C C . GLY A 1 87 ? 18.190 -11.512 -13.540 1.00 39.81 87 GLY A C 1
ATOM 682 O O . GLY A 1 87 ? 17.333 -10.886 -14.160 1.00 39.81 87 GLY A O 1
ATOM 683 N N . GLY A 1 88 ? 19.491 -11.238 -13.599 1.00 35.44 88 GLY A N 1
ATOM 684 C CA . GLY A 1 88 ? 20.040 -10.319 -14.568 1.00 35.44 88 GLY A CA 1
ATOM 685 C C . GLY A 1 88 ? 19.660 -10.830 -15.944 1.00 35.44 88 GLY A C 1
ATOM 686 O O . GLY A 1 88 ? 20.156 -11.864 -16.376 1.00 35.44 88 GLY A O 1
ATOM 687 N N . VAL A 1 89 ? 18.810 -10.088 -16.642 1.00 42.00 89 VAL A N 1
ATOM 688 C CA . VAL A 1 89 ? 18.874 -10.068 -18.098 1.00 42.00 89 VAL A CA 1
ATOM 689 C C . VAL A 1 89 ? 19.962 -9.051 -18.426 1.00 42.00 89 VAL A C 1
ATOM 691 O O . VAL A 1 89 ? 19.704 -7.930 -18.850 1.00 42.00 89 VAL A O 1
ATOM 694 N N . GLY A 1 90 ? 21.201 -9.430 -18.099 1.00 37.72 90 GLY A N 1
ATOM 695 C CA . GLY A 1 90 ? 22.367 -8.907 -18.785 1.00 37.72 90 GLY A CA 1
ATOM 696 C C . GLY A 1 90 ? 22.300 -9.475 -20.192 1.00 37.72 90 GLY A C 1
ATOM 697 O O . GLY A 1 90 ? 22.776 -10.575 -20.440 1.00 37.72 90 GLY A O 1
ATOM 698 N N . GLY A 1 91 ? 21.587 -8.779 -21.071 1.00 32.06 91 GLY A N 1
ATOM 699 C CA . GLY A 1 91 ? 21.862 -8.860 -22.492 1.00 32.06 91 GLY A CA 1
ATOM 700 C C . GLY A 1 91 ? 22.967 -7.854 -22.750 1.00 32.06 91 GLY A C 1
ATOM 701 O O . GLY A 1 91 ? 22.708 -6.651 -22.697 1.00 32.06 91 GLY A O 1
ATOM 702 N N . ASP A 1 92 ? 24.189 -8.348 -22.933 1.00 32.19 92 ASP A N 1
ATOM 703 C CA . ASP A 1 92 ? 25.294 -7.554 -23.460 1.00 32.19 92 ASP A CA 1
ATOM 704 C C . ASP A 1 92 ? 24.862 -6.844 -24.756 1.00 32.19 92 ASP A C 1
ATOM 706 O O . ASP A 1 92 ? 24.067 -7.397 -25.526 1.00 32.19 92 ASP A O 1
ATOM 710 N N . PRO A 1 93 ? 25.360 -5.623 -25.017 1.00 38.19 93 PRO A N 1
ATOM 711 C CA . PRO A 1 93 ? 25.132 -4.967 -26.290 1.00 38.19 93 PRO A CA 1
ATOM 712 C C . PRO A 1 93 ? 25.897 -5.724 -27.381 1.00 38.19 93 PRO A C 1
ATOM 714 O O . PRO A 1 93 ? 27.106 -5.933 -27.265 1.00 38.19 93 PRO A O 1
ATOM 717 N N . VAL A 1 94 ? 25.187 -6.101 -28.443 1.00 45.31 94 VAL A N 1
ATOM 718 C CA . VAL A 1 94 ? 25.779 -6.314 -29.771 1.00 45.31 94 VAL A CA 1
ATOM 719 C C . VAL A 1 94 ? 25.385 -5.126 -30.631 1.00 45.31 94 VAL A C 1
ATOM 721 O O . VAL A 1 94 ? 24.178 -4.787 -30.617 1.00 45.31 94 VAL A O 1
#

Secondary structure (DSSP, 8-state):
---TT----SSPPP--HHHHHHHHHHHHHHT-HHHHHHHHHHTT---PPPHHHHHHHHHHHHHTTGGGT-HHHHHHHHTTTTSS----------

pLDDT: mean 81.72, std 19.0, range [32.06, 96.69]

Radius of gyration: 18.19 Å; chains: 1; bounding box: 46×30×55 Å

Foldseek 3Di:
DDDPDDDPDPDDDDDDPVRVVVVCVVCVVVVNNVVVVVVCVVVVPDDDDDPVNLVVLLVVLVVVVVVVPDVVNVVSNVPPCVPDHPPDPPPDDD

Sequence (94 aa):
MELPFLYKGDENVSWSLKEVSDLVKTLEQSGDLEGVLTASTEQRITIEIPPETVNFIKTHLFRAKAHKRSEEAHAVIASATRGKRCGGVGGDPV